Protein AF-A0A8J6DRS6-F1 (afdb_monomer_lite)

Secondary structure (DSSP, 8-state):
--------S---TT---S-------TT-EEEEEEEE--TTS-S-----TT-HHHHHHHHHHHTT-EEEEEE-SSTTEEEEEEEE-SSPP-HHHHS-TTPEEEEEEEGGG---HHHHHHHHHHHHHHHHHHHHTTTPEEETTEEE-PPPTTSPP---

Structure (mmCIF, N/CA/C/O backbone):
data_AF-A0A8J6DRS6-F1
#
_entry.id   AF-A0A8J6DRS6-F1
#
loop_
_atom_site.group_PDB
_atom_site.id
_atom_site.type_symbol
_atom_site.label_atom_id
_atom_site.label_alt_id
_atom_site.label_comp_id
_atom_site.label_asym_id
_atom_site.label_entity_id
_atom_site.label_seq_id
_atom_site.pdbx_PDB_ins_code
_atom_site.Cartn_x
_atom_site.Cartn_y
_atom_site.Cartn_z
_atom_site.occupancy
_atom_site.B_iso_or_equiv
_atom_site.auth_seq_id
_atom_site.auth_comp_id
_atom_site.auth_asym_id
_atom_site.auth_atom_id
_atom_site.pdbx_PDB_model_num
ATOM 1 N N . MET A 1 1 ? 35.753 -49.011 -8.503 1.00 39.22 1 MET A N 1
ATOM 2 C CA . MET A 1 1 ? 35.509 -48.584 -7.110 1.00 39.22 1 MET A CA 1
ATOM 3 C C . MET A 1 1 ? 34.239 -47.754 -7.112 1.00 39.22 1 MET A C 1
ATOM 5 O O . MET A 1 1 ? 34.259 -46.634 -7.595 1.00 39.22 1 MET A O 1
ATOM 9 N N . SER A 1 2 ? 33.120 -48.360 -6.716 1.00 42.66 2 SER A N 1
ATOM 10 C CA . SER A 1 2 ? 31.817 -47.692 -6.632 1.00 42.66 2 SER A CA 1
ATOM 11 C C . SER A 1 2 ? 31.801 -46.838 -5.369 1.00 42.66 2 SER A C 1
ATOM 13 O O . SER A 1 2 ? 31.873 -47.392 -4.274 1.00 42.66 2 SER A O 1
ATOM 15 N N . SER A 1 3 ? 31.752 -45.512 -5.502 1.00 46.81 3 SER A N 1
ATOM 16 C CA . SER A 1 3 ? 31.510 -44.623 -4.366 1.00 46.81 3 SER A CA 1
ATOM 17 C C . SER A 1 3 ? 30.051 -44.769 -3.943 1.00 46.81 3 SER A C 1
ATOM 19 O O . SER A 1 3 ? 29.147 -44.210 -4.565 1.00 46.81 3 SER A O 1
ATOM 21 N N . SER A 1 4 ? 29.817 -45.555 -2.900 1.00 50.44 4 SER A N 1
ATOM 22 C CA . SER A 1 4 ? 28.532 -45.636 -2.222 1.00 50.44 4 SER A CA 1
ATOM 23 C C . SER A 1 4 ? 28.250 -44.283 -1.561 1.00 50.44 4 SER A C 1
ATOM 25 O O . SER A 1 4 ? 28.759 -44.008 -0.476 1.00 50.44 4 SER A O 1
ATOM 27 N N . PHE A 1 5 ? 27.469 -43.418 -2.213 1.00 58.06 5 PHE A N 1
ATOM 28 C CA . PHE A 1 5 ? 26.817 -42.300 -1.532 1.00 58.06 5 PHE A CA 1
ATOM 29 C C . PHE A 1 5 ? 25.775 -42.899 -0.588 1.00 58.06 5 PHE A C 1
ATOM 31 O O . PHE A 1 5 ? 24.634 -43.136 -0.969 1.00 58.06 5 PHE A O 1
ATOM 38 N N . VAL A 1 6 ? 26.196 -43.224 0.633 1.00 62.31 6 VAL A N 1
ATOM 39 C CA . VAL A 1 6 ? 25.274 -43.489 1.734 1.00 62.31 6 VAL A CA 1
ATOM 40 C C . VAL A 1 6 ? 24.734 -42.119 2.143 1.00 62.31 6 VAL A C 1
ATOM 42 O O . VAL A 1 6 ? 25.522 -41.314 2.646 1.00 62.31 6 VAL A O 1
ATOM 45 N N . PRO A 1 7 ? 23.449 -41.794 1.902 1.00 57.03 7 PRO A N 1
ATOM 46 C CA . PRO A 1 7 ? 22.879 -40.577 2.453 1.00 57.03 7 PRO A CA 1
ATOM 47 C C . PRO A 1 7 ? 23.023 -40.678 3.970 1.00 57.03 7 PRO A C 1
ATOM 49 O O . PRO A 1 7 ? 22.550 -41.618 4.602 1.00 57.03 7 PRO A O 1
ATOM 52 N N . ASN A 1 8 ? 23.724 -39.718 4.554 1.00 66.06 8 ASN A N 1
ATOM 53 C CA . ASN A 1 8 ? 24.028 -39.581 5.977 1.00 66.06 8 ASN A CA 1
ATOM 54 C C . ASN A 1 8 ? 22.781 -39.331 6.854 1.00 66.06 8 ASN A C 1
ATOM 56 O O . ASN A 1 8 ? 22.902 -38.787 7.946 1.00 66.06 8 ASN A O 1
ATOM 60 N N . GLY A 1 9 ? 21.581 -39.688 6.380 1.00 60.88 9 GLY A N 1
ATOM 61 C CA . GLY A 1 9 ? 20.309 -39.465 7.069 1.00 60.88 9 GLY A CA 1
ATOM 62 C C . GLY A 1 9 ? 19.985 -37.990 7.329 1.00 60.88 9 GLY A C 1
ATOM 63 O O . GLY A 1 9 ? 19.010 -37.702 8.009 1.00 60.88 9 GLY A O 1
ATOM 64 N N . ALA A 1 10 ? 20.782 -37.059 6.799 1.00 69.06 10 ALA A N 1
ATOM 65 C CA . ALA A 1 10 ? 20.661 -35.621 7.007 1.00 69.06 10 ALA A CA 1
ATOM 66 C C . ALA A 1 10 ? 19.884 -34.948 5.860 1.00 69.06 10 ALA A C 1
ATOM 68 O O . ALA A 1 10 ? 20.269 -33.873 5.401 1.00 69.06 10 ALA A O 1
ATOM 69 N N . SER A 1 11 ? 18.830 -35.600 5.349 1.00 73.88 11 SER A N 1
ATOM 70 C CA . SER A 1 11 ? 17.949 -34.950 4.373 1.00 73.88 11 SER A CA 1
ATOM 71 C C . SER A 1 11 ? 17.192 -33.821 5.068 1.00 73.88 11 SER A C 1
ATOM 73 O O . SER A 1 11 ? 16.585 -34.018 6.120 1.00 73.88 11 SER A O 1
ATOM 75 N N . LEU A 1 12 ? 17.250 -32.625 4.485 1.00 76.56 12 LEU A N 1
ATOM 76 C CA . LEU A 1 12 ? 16.510 -31.453 4.954 1.00 76.56 12 LEU A CA 1
ATOM 77 C C . LEU A 1 12 ? 15.111 -31.364 4.325 1.00 76.56 12 LEU A C 1
ATOM 79 O O . LEU A 1 12 ? 14.382 -30.418 4.605 1.00 76.56 12 LEU A O 1
ATOM 83 N N . GLU A 1 13 ? 14.739 -32.328 3.481 1.00 80.06 13 GLU A N 1
ATOM 84 C CA . GLU A 1 13 ? 13.475 -32.332 2.732 1.00 80.06 13 GLU A CA 1
ATOM 85 C C . GLU A 1 13 ? 12.251 -32.414 3.658 1.00 80.06 13 GLU A C 1
ATOM 87 O O . GLU A 1 13 ? 11.234 -31.785 3.377 1.00 80.06 13 GLU A O 1
ATOM 92 N N . ASP A 1 14 ? 12.389 -33.082 4.808 1.00 79.25 14 ASP A N 1
ATOM 93 C CA . ASP A 1 14 ? 11.344 -33.197 5.837 1.00 79.25 14 ASP A CA 1
ATOM 94 C C . ASP A 1 14 ? 11.534 -32.209 7.007 1.00 79.25 14 ASP A C 1
ATOM 96 O O . ASP A 1 14 ? 10.866 -32.294 8.041 1.00 79.25 14 ASP A O 1
ATOM 100 N N . CYS A 1 15 ? 12.462 -31.254 6.885 1.00 84.44 15 CYS A N 1
ATOM 101 C CA . CYS A 1 15 ? 12.664 -30.242 7.916 1.00 84.44 15 CYS A CA 1
ATOM 102 C C . CYS A 1 15 ? 11.602 -29.143 7.807 1.00 84.44 15 CYS A C 1
ATOM 104 O O . CYS A 1 15 ? 11.611 -28.317 6.893 1.00 84.44 15 CYS A O 1
ATOM 106 N N . HIS A 1 16 ? 10.708 -29.081 8.791 1.00 84.56 16 HIS A N 1
ATOM 107 C CA . HIS A 1 16 ? 9.738 -27.997 8.886 1.00 84.56 16 HIS A CA 1
ATOM 108 C C . HIS A 1 16 ? 10.397 -26.694 9.356 1.00 84.56 16 HIS A C 1
ATOM 110 O O . HIS A 1 16 ? 11.136 -26.666 10.340 1.00 84.56 16 HIS A O 1
ATOM 116 N N . CYS A 1 17 ? 10.066 -25.591 8.686 1.00 86.94 17 CYS A N 1
ATOM 117 C CA . CYS A 1 17 ? 10.405 -24.241 9.122 1.00 86.94 17 CYS A CA 1
ATOM 118 C C . CYS A 1 17 ? 9.136 -23.407 9.330 1.00 86.94 17 CYS A C 1
ATOM 120 O O . CYS A 1 17 ? 8.045 -23.767 8.891 1.00 86.94 17 CYS A O 1
ATOM 122 N N . ASN A 1 18 ? 9.281 -22.270 10.004 1.00 90.75 18 ASN A N 1
ATOM 123 C CA . ASN A 1 18 ? 8.213 -21.291 10.206 1.00 90.75 18 ASN A CA 1
ATOM 124 C C . ASN A 1 18 ? 8.123 -20.256 9.066 1.00 90.75 18 ASN A C 1
ATOM 126 O O . ASN A 1 18 ? 7.538 -19.188 9.257 1.00 90.75 18 ASN A O 1
ATOM 130 N N . LEU A 1 19 ? 8.723 -20.545 7.906 1.00 90.06 19 LEU A N 1
ATOM 131 C CA . LEU A 1 19 ? 8.644 -19.712 6.713 1.00 90.06 19 LEU A CA 1
ATOM 132 C C . LEU A 1 19 ? 7.536 -20.242 5.801 1.00 90.06 19 LEU A C 1
ATOM 134 O O . LEU A 1 19 ? 7.595 -21.370 5.321 1.00 90.06 19 LEU A O 1
ATOM 138 N N . PHE A 1 20 ? 6.540 -19.402 5.543 1.00 88.69 20 PHE A N 1
ATOM 139 C CA . PHE A 1 20 ? 5.417 -19.730 4.672 1.00 88.69 20 PHE A CA 1
ATOM 140 C C . PHE A 1 20 ? 5.539 -18.939 3.371 1.00 88.69 20 PHE A C 1
ATOM 142 O O . PHE A 1 20 ? 5.642 -17.712 3.399 1.00 88.69 20 PHE A O 1
ATOM 149 N N . CYS A 1 21 ? 5.524 -19.632 2.231 1.00 88.69 21 CYS A N 1
ATOM 150 C CA . CYS A 1 21 ? 5.472 -18.984 0.924 1.00 88.69 21 CYS A CA 1
ATOM 151 C C . CYS A 1 21 ? 4.039 -18.504 0.664 1.00 88.69 21 CYS A C 1
ATOM 153 O O . CYS A 1 21 ? 3.122 -19.319 0.590 1.00 88.69 21 CYS A O 1
ATOM 155 N N . LEU A 1 22 ? 3.845 -17.186 0.584 1.00 86.06 22 LEU A N 1
ATOM 156 C CA . LEU A 1 22 ? 2.521 -16.585 0.395 1.00 86.06 22 LEU A CA 1
ATOM 157 C C . LEU A 1 22 ? 2.236 -16.243 -1.067 1.00 86.06 22 LEU A C 1
ATOM 159 O O . LEU A 1 22 ? 1.120 -16.449 -1.533 1.00 86.06 22 LEU A O 1
ATOM 163 N N . ALA A 1 23 ? 3.224 -15.689 -1.769 1.00 85.75 23 ALA A N 1
ATOM 164 C CA . ALA A 1 23 ? 3.093 -15.242 -3.147 1.00 85.75 23 ALA A CA 1
ATOM 165 C C . ALA A 1 23 ? 4.472 -15.080 -3.791 1.00 85.75 23 ALA A C 1
ATOM 167 O O . ALA A 1 23 ? 5.454 -14.802 -3.097 1.00 85.75 23 ALA A O 1
ATOM 168 N N . ASP A 1 24 ? 4.512 -15.200 -5.116 1.00 87.12 24 ASP A N 1
ATOM 169 C CA . ASP A 1 24 ? 5.627 -14.703 -5.912 1.00 87.12 24 ASP A CA 1
ATOM 170 C C . ASP A 1 24 ? 5.462 -13.189 -6.136 1.00 87.12 24 ASP A C 1
ATOM 172 O O . ASP A 1 24 ? 4.353 -12.698 -6.353 1.00 87.12 24 ASP A O 1
ATOM 176 N N . LEU A 1 25 ? 6.563 -12.447 -6.028 1.00 84.56 25 LEU A N 1
ATOM 177 C CA . LEU A 1 25 ? 6.615 -10.990 -6.177 1.00 84.56 25 LEU A CA 1
ATOM 178 C C . LEU A 1 25 ? 7.149 -10.566 -7.556 1.00 84.56 25 LEU A C 1
ATOM 180 O O . LEU A 1 25 ? 7.297 -9.368 -7.814 1.00 84.56 25 LEU A O 1
ATOM 184 N N . THR A 1 26 ? 7.448 -11.526 -8.436 1.00 88.94 26 THR A N 1
ATOM 185 C CA . THR A 1 26 ? 7.851 -11.250 -9.819 1.00 88.94 26 THR A CA 1
ATOM 186 C C . THR A 1 26 ? 6.795 -10.417 -10.549 1.00 88.94 26 THR A C 1
ATOM 188 O O . THR A 1 26 ? 5.587 -10.612 -10.400 1.00 88.94 26 THR A O 1
ATOM 191 N N . GLY A 1 27 ? 7.246 -9.427 -11.322 1.00 90.81 27 GLY A N 1
ATOM 192 C CA . GLY A 1 27 ? 6.354 -8.535 -12.069 1.00 90.81 27 GLY A CA 1
ATOM 193 C C . GLY A 1 27 ? 5.603 -7.485 -11.239 1.00 90.81 27 GLY A C 1
ATOM 194 O O . GLY A 1 27 ? 4.739 -6.804 -11.792 1.00 90.81 27 GLY A O 1
ATOM 195 N N . ILE A 1 28 ? 5.911 -7.308 -9.945 1.00 94.38 28 ILE A N 1
ATOM 196 C CA . ILE A 1 28 ? 5.372 -6.174 -9.178 1.00 94.38 28 ILE A CA 1
ATOM 197 C C . ILE A 1 28 ? 5.848 -4.853 -9.785 1.00 94.38 28 ILE A C 1
ATOM 199 O O . ILE A 1 28 ? 7.028 -4.665 -10.083 1.00 94.38 28 ILE A O 1
ATOM 203 N N . LYS A 1 29 ? 4.916 -3.916 -9.908 1.00 96.25 29 LYS A N 1
ATOM 204 C CA . LYS A 1 29 ? 5.134 -2.536 -10.332 1.00 96.25 29 LYS A CA 1
ATOM 205 C C . LYS A 1 29 ? 4.819 -1.599 -9.178 1.00 96.25 29 LYS A C 1
ATOM 207 O O . LYS A 1 29 ? 4.028 -1.939 -8.293 1.00 96.25 29 LYS A O 1
ATOM 212 N N . TRP A 1 30 ? 5.456 -0.437 -9.162 1.00 96.88 30 TRP A N 1
ATOM 213 C CA . TRP A 1 30 ? 5.253 0.545 -8.111 1.00 96.88 30 TRP A CA 1
ATOM 214 C C . TRP A 1 30 ? 5.377 1.975 -8.620 1.00 96.88 30 TRP A C 1
ATOM 216 O O . TRP A 1 30 ? 6.053 2.245 -9.610 1.00 96.88 30 TRP A O 1
ATOM 226 N N . LYS A 1 31 ? 4.716 2.887 -7.907 1.00 97.06 31 LYS A N 1
ATOM 227 C CA . LYS A 1 31 ? 4.763 4.333 -8.137 1.00 97.06 31 LYS A CA 1
ATOM 228 C C . LYS A 1 31 ? 4.782 5.079 -6.816 1.00 97.06 31 LYS A C 1
ATOM 230 O O . LYS A 1 31 ? 4.103 4.685 -5.863 1.00 97.06 31 LYS A O 1
ATOM 235 N N . ARG A 1 32 ? 5.541 6.171 -6.783 1.00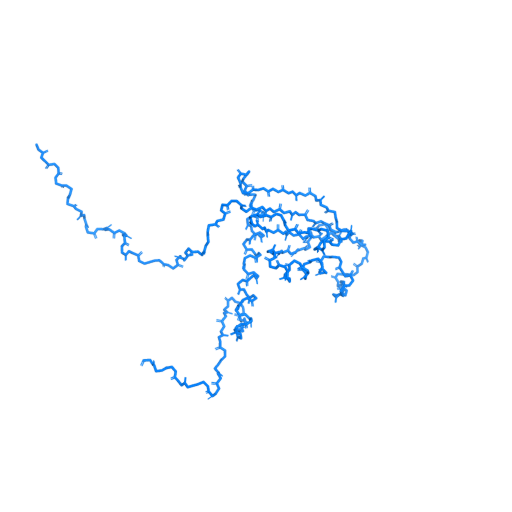 96.56 32 ARG A N 1
ATOM 236 C CA . ARG A 1 32 ? 5.610 7.134 -5.690 1.00 96.56 32 ARG A CA 1
ATOM 237 C C . ARG A 1 32 ? 4.966 8.442 -6.118 1.00 96.56 32 ARG A C 1
ATOM 239 O O . ARG A 1 32 ? 5.430 9.129 -7.028 1.00 96.56 32 ARG A O 1
ATOM 246 N N . TYR A 1 33 ? 3.959 8.817 -5.351 1.00 96.75 33 TYR A N 1
ATOM 247 C CA . TYR A 1 33 ? 3.304 10.106 -5.408 1.00 96.75 33 TYR A CA 1
ATOM 248 C C . TYR A 1 33 ? 3.677 10.940 -4.195 1.00 96.75 33 TYR A C 1
ATOM 250 O O . TYR A 1 33 ? 3.776 10.428 -3.079 1.00 96.75 33 TYR A O 1
ATOM 258 N N . VAL A 1 34 ? 3.854 12.236 -4.399 1.00 95.44 34 VAL A N 1
ATOM 259 C CA . VAL A 1 34 ? 4.252 13.175 -3.358 1.00 95.44 34 VAL A CA 1
ATOM 260 C C . VAL A 1 34 ? 3.261 14.321 -3.299 1.00 95.44 34 VAL A C 1
ATOM 262 O O . VAL A 1 34 ? 2.791 14.826 -4.313 1.00 95.44 34 VAL A O 1
ATOM 265 N N . TRP A 1 35 ? 2.966 14.744 -2.078 1.00 93.19 35 TRP A N 1
ATOM 266 C CA . TRP A 1 35 ? 2.197 15.938 -1.796 1.00 93.19 35 TRP A CA 1
ATOM 267 C C . TRP A 1 35 ? 3.022 16.881 -0.92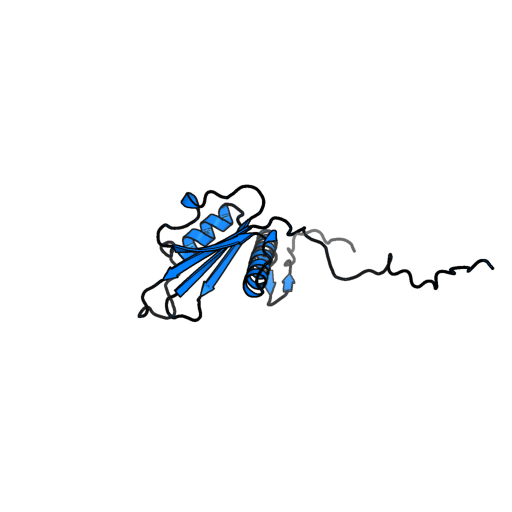5 1.00 93.19 35 TRP A C 1
ATOM 269 O O . TRP A 1 35 ? 3.571 16.479 0.110 1.00 93.19 35 TRP A O 1
ATOM 279 N N . GLN A 1 36 ? 3.091 18.144 -1.340 1.00 89.25 36 GLN A N 1
ATOM 280 C CA . GLN A 1 36 ? 3.761 19.201 -0.597 1.00 89.25 36 GLN A CA 1
ATOM 281 C C . GLN A 1 36 ? 2.719 20.088 0.081 1.00 89.25 36 GLN A C 1
ATOM 283 O O . GLN A 1 36 ? 2.044 20.890 -0.558 1.00 89.25 36 GLN A O 1
ATOM 288 N N . GLY A 1 37 ? 2.614 19.951 1.398 1.00 79.75 37 GLY A N 1
ATOM 289 C CA . GLY A 1 37 ? 1.749 20.783 2.217 1.00 79.75 37 GLY A CA 1
ATOM 290 C C . GLY A 1 37 ? 2.384 22.105 2.636 1.00 79.75 37 GLY A C 1
ATOM 291 O O . GLY A 1 37 ? 3.596 22.299 2.480 1.00 79.75 37 GLY A O 1
ATOM 292 N N . PRO A 1 38 ? 1.584 22.992 3.254 1.00 77.44 38 PRO A N 1
ATOM 293 C CA . PRO A 1 38 ? 2.088 24.204 3.884 1.00 77.44 38 PRO A CA 1
ATOM 294 C C . PRO A 1 38 ? 3.131 23.874 4.960 1.00 77.44 38 PRO A C 1
ATOM 296 O O . PRO A 1 38 ? 2.854 23.134 5.904 1.00 77.44 38 PRO A O 1
ATOM 299 N N . THR A 1 39 ? 4.323 24.463 4.855 1.00 67.69 39 THR A N 1
ATOM 300 C CA . THR A 1 39 ? 5.438 24.264 5.803 1.00 67.69 39 THR A CA 1
ATOM 301 C C . THR A 1 39 ? 5.123 24.780 7.215 1.00 67.69 39 THR A C 1
ATOM 303 O O . THR A 1 39 ? 5.743 24.356 8.185 1.00 67.69 39 THR A O 1
ATOM 306 N N . SER A 1 40 ? 4.155 25.693 7.333 1.00 59.75 40 SER A N 1
ATOM 307 C CA . SER A 1 40 ? 3.706 26.336 8.575 1.00 59.75 40 SER A CA 1
ATOM 308 C C . SER A 1 40 ? 2.520 25.641 9.252 1.00 59.75 40 SER A C 1
ATOM 310 O O . SER A 1 40 ? 2.062 26.097 10.300 1.00 59.75 40 SER A O 1
ATOM 312 N N . ALA A 1 41 ? 1.993 24.565 8.664 1.00 54.56 41 ALA A N 1
ATOM 313 C CA . ALA A 1 41 ? 0.840 23.875 9.219 1.00 54.56 41 ALA A CA 1
ATOM 314 C C . ALA A 1 41 ? 1.211 23.079 10.486 1.00 54.56 41 ALA A C 1
ATOM 316 O O . ALA A 1 41 ? 2.310 22.521 10.573 1.00 54.56 41 ALA A O 1
ATOM 317 N N . PRO A 1 42 ? 0.309 23.003 11.481 1.00 55.78 42 PRO A N 1
ATOM 318 C CA . PRO A 1 42 ? 0.555 22.257 12.708 1.00 55.78 42 PRO A CA 1
ATOM 319 C C . PRO A 1 42 ? 0.870 20.779 12.423 1.00 55.78 42 PRO A C 1
ATOM 321 O O . PRO A 1 42 ? 0.376 20.179 11.472 1.00 55.78 42 PRO A O 1
ATOM 324 N N . ILE A 1 43 ? 1.671 20.161 13.301 1.00 55.56 43 ILE A N 1
ATOM 325 C CA . ILE A 1 43 ? 2.099 18.746 13.217 1.00 55.56 43 ILE A CA 1
ATOM 326 C C . ILE A 1 43 ? 0.894 17.778 13.117 1.00 55.56 43 ILE A C 1
ATOM 328 O O . ILE A 1 43 ? 1.016 16.670 12.572 1.00 55.56 43 ILE A O 1
ATOM 332 N N . LEU A 1 44 ? -0.278 18.199 13.608 1.00 53.69 44 LEU A N 1
ATOM 333 C CA . LEU A 1 44 ? -1.573 17.567 13.372 1.00 53.69 44 LEU A CA 1
ATOM 334 C C . LEU A 1 44 ? -2.323 18.302 12.252 1.00 53.69 44 LEU A C 1
ATOM 336 O O . LEU A 1 44 ? -2.979 19.312 12.496 1.00 53.69 44 LEU A O 1
ATOM 340 N N . PHE A 1 45 ? -2.286 17.753 11.040 1.00 55.12 45 PHE A N 1
ATOM 341 C CA . PHE A 1 45 ? -3.339 18.031 10.067 1.00 55.12 45 PHE A CA 1
ATOM 342 C C . PHE A 1 45 ? -4.614 17.304 10.508 1.00 55.12 45 PHE A C 1
ATOM 344 O O . PHE A 1 45 ? -4.523 16.133 10.900 1.00 55.12 45 PHE A O 1
ATOM 351 N N . PRO A 1 46 ? -5.790 17.950 10.455 1.00 53.78 46 PRO A N 1
ATOM 352 C CA . PRO A 1 46 ? -7.042 17.243 10.645 1.00 53.78 46 PRO A CA 1
ATOM 353 C C . PRO A 1 46 ? -7.176 16.194 9.534 1.00 53.78 46 PRO A C 1
ATOM 355 O O . PRO A 1 46 ? -7.143 16.514 8.347 1.00 53.78 46 PRO A O 1
ATOM 358 N N . VAL A 1 47 ? -7.271 14.927 9.948 1.00 54.66 47 VAL A N 1
ATOM 359 C CA . VAL A 1 47 ? -7.547 13.757 9.102 1.00 54.66 47 VAL A CA 1
ATOM 360 C C . VAL A 1 47 ? -8.955 13.944 8.541 1.00 54.66 47 VAL A C 1
ATOM 362 O O . VAL A 1 47 ? -9.937 13.538 9.153 1.00 54.66 47 VAL A O 1
ATOM 365 N N . THR A 1 48 ? -9.058 14.654 7.427 1.00 60.91 48 THR A N 1
ATOM 366 C CA . THR A 1 48 ? -10.316 14.928 6.728 1.00 60.91 48 THR A CA 1
ATOM 367 C C . THR A 1 48 ? -10.264 14.253 5.365 1.00 60.91 48 THR A C 1
ATOM 369 O O . THR A 1 48 ? -9.181 14.001 4.837 1.00 60.91 48 THR A O 1
ATOM 372 N N . GLU A 1 49 ? -11.425 13.928 4.796 1.00 58.69 49 GLU A N 1
ATOM 373 C CA . GLU A 1 49 ? -11.517 13.366 3.438 1.00 58.69 49 GLU A CA 1
ATOM 374 C C . GLU A 1 49 ? -10.980 14.324 2.358 1.00 58.69 49 GLU A C 1
ATOM 376 O O . GLU A 1 49 ? -10.670 13.882 1.257 1.00 58.69 49 GLU A O 1
ATOM 381 N N . GLU A 1 50 ? -10.785 15.597 2.708 1.00 71.81 50 GLU A N 1
ATOM 382 C CA . GLU A 1 50 ? -10.131 16.627 1.892 1.00 71.81 50 GLU A CA 1
ATOM 383 C C . GLU A 1 50 ? -8.611 16.435 1.768 1.00 71.81 50 GLU A C 1
ATOM 385 O O . GLU A 1 50 ? -7.949 17.137 1.010 1.00 71.81 50 GLU A O 1
ATOM 390 N N . ASP A 1 51 ? -8.014 15.512 2.526 1.00 86.12 51 ASP A N 1
ATOM 391 C CA . ASP A 1 51 ? -6.584 15.249 2.444 1.00 86.12 51 ASP A CA 1
ATOM 392 C C . ASP A 1 51 ? -6.240 14.464 1.162 1.00 86.12 51 ASP A C 1
ATOM 394 O O . ASP A 1 51 ? -6.689 13.319 1.009 1.00 86.12 51 ASP A O 1
ATOM 398 N N . PRO A 1 52 ? -5.403 15.002 0.253 1.00 91.81 52 PRO A N 1
ATOM 399 C CA . PRO A 1 52 ? -5.112 14.335 -1.015 1.00 91.81 52 PRO A CA 1
ATOM 400 C C . PRO A 1 52 ? -4.464 12.955 -0.842 1.00 91.81 52 PRO A C 1
ATOM 402 O O . PRO A 1 52 ? -4.779 12.023 -1.582 1.00 91.81 52 PRO A O 1
ATOM 405 N N . ILE A 1 53 ? -3.588 12.785 0.156 1.00 93.44 53 ILE A N 1
ATOM 406 C CA . ILE A 1 53 ? -2.897 11.513 0.412 1.00 93.44 53 ILE A CA 1
ATOM 407 C C . ILE A 1 53 ? -3.887 10.484 0.955 1.00 93.44 53 ILE A C 1
ATOM 409 O O . ILE A 1 53 ? -3.915 9.350 0.477 1.00 93.44 53 ILE A O 1
ATOM 413 N N . LEU A 1 54 ? -4.697 10.859 1.950 1.00 92.31 54 LEU A N 1
ATOM 414 C CA . LEU A 1 54 ? -5.627 9.925 2.589 1.00 92.31 54 LEU A CA 1
ATOM 415 C C . LEU A 1 54 ? -6.799 9.557 1.682 1.00 92.31 54 LEU A C 1
ATOM 417 O O . LEU A 1 54 ? -7.192 8.390 1.656 1.00 92.31 54 LEU A O 1
ATOM 421 N N . SER A 1 55 ? -7.333 10.518 0.927 1.00 93.19 55 SER A N 1
ATOM 422 C CA . SER A 1 55 ? -8.382 10.257 -0.061 1.00 93.19 55 SER A CA 1
ATOM 423 C C . SER A 1 55 ? -7.883 9.296 -1.140 1.00 93.19 55 SER A C 1
ATOM 425 O O . SER A 1 55 ? -8.535 8.281 -1.385 1.00 93.19 55 SER A O 1
ATOM 427 N N . SER A 1 56 ? -6.690 9.534 -1.698 1.00 95.81 56 SER A N 1
ATOM 428 C CA . SER A 1 56 ? -6.075 8.638 -2.688 1.00 95.81 56 SER A CA 1
ATOM 429 C C . SER A 1 56 ? -5.810 7.250 -2.111 1.00 95.81 56 SER A C 1
ATOM 431 O O . SER A 1 56 ? -6.190 6.239 -2.694 1.00 95.81 56 SER A O 1
ATOM 433 N N . PHE A 1 57 ? -5.230 7.181 -0.908 1.00 95.12 57 PHE A N 1
ATOM 434 C CA . PHE A 1 57 ? -4.979 5.916 -0.222 1.00 95.12 57 PHE A CA 1
ATOM 435 C C . PHE A 1 57 ? -6.275 5.125 0.020 1.00 95.12 57 PHE A C 1
ATOM 437 O O . PHE A 1 57 ? -6.319 3.924 -0.237 1.00 95.12 57 PHE A O 1
ATOM 444 N N . SER A 1 58 ? -7.349 5.792 0.452 1.00 93.62 58 SER A N 1
ATOM 445 C CA . SER A 1 58 ? -8.670 5.181 0.642 1.00 93.62 58 SER A CA 1
ATOM 446 C C . SER A 1 58 ? -9.248 4.633 -0.667 1.00 93.62 58 SER A C 1
ATOM 448 O O . SER A 1 58 ? -9.767 3.515 -0.688 1.00 93.62 58 SER A O 1
ATOM 450 N N . ARG A 1 59 ? -9.119 5.371 -1.780 1.00 95.19 59 ARG A N 1
ATOM 451 C CA . ARG A 1 59 ? -9.541 4.900 -3.111 1.00 95.19 59 ARG A CA 1
ATOM 452 C C . ARG A 1 59 ? -8.733 3.683 -3.560 1.00 95.19 59 ARG A C 1
ATOM 454 O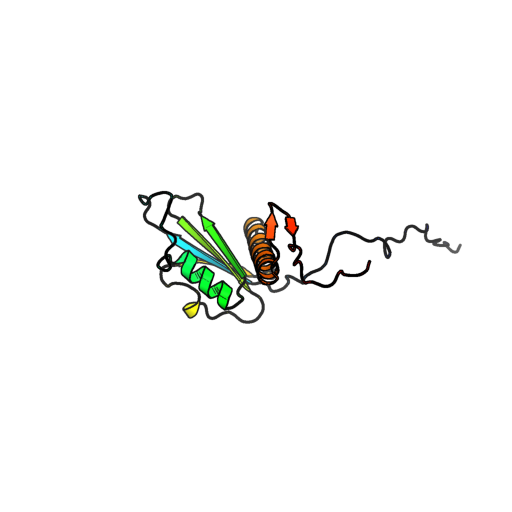 O . ARG A 1 59 ? -9.338 2.697 -3.970 1.00 95.19 59 ARG A O 1
ATOM 461 N N . CYS A 1 60 ? -7.408 3.698 -3.392 1.00 95.31 60 CYS A N 1
ATOM 462 C CA . CYS A 1 60 ? -6.549 2.542 -3.677 1.00 95.31 60 CYS A CA 1
ATOM 463 C C . CYS A 1 60 ? -6.984 1.302 -2.888 1.00 95.31 60 CYS A C 1
ATOM 465 O O . CYS A 1 60 ? -7.133 0.229 -3.464 1.00 95.31 60 CYS A O 1
ATOM 467 N N . LEU A 1 61 ? -7.269 1.456 -1.589 1.00 92.00 61 LEU A N 1
ATOM 468 C CA . LEU A 1 61 ? -7.743 0.353 -0.752 1.00 92.00 61 LEU A CA 1
ATOM 469 C C . LEU A 1 61 ? -9.078 -0.230 -1.233 1.00 92.00 61 LEU A C 1
ATOM 471 O O . LEU A 1 61 ? -9.266 -1.441 -1.138 1.00 92.00 61 LEU A O 1
ATOM 475 N N . LYS A 1 62 ? -10.006 0.606 -1.715 1.00 92.12 62 LYS A N 1
ATOM 476 C CA . LYS A 1 62 ? -11.300 0.158 -2.261 1.00 92.12 62 LYS A CA 1
ATOM 477 C C . LYS A 1 62 ? -11.159 -0.562 -3.604 1.00 92.12 62 LYS A C 1
ATOM 479 O O . LYS A 1 62 ? -12.000 -1.393 -3.918 1.00 92.12 62 LYS A O 1
ATOM 484 N N . ALA A 1 63 ? -10.117 -0.245 -4.367 1.00 93.62 63 ALA A N 1
ATOM 485 C CA . ALA A 1 63 ? -9.791 -0.879 -5.643 1.00 93.62 63 ALA A CA 1
ATOM 486 C C . ALA A 1 63 ? -8.807 -2.059 -5.505 1.00 93.62 63 ALA A C 1
ATOM 488 O O . ALA A 1 63 ? -8.256 -2.508 -6.504 1.00 93.62 63 ALA A O 1
ATOM 489 N N . ASP A 1 64 ? -8.548 -2.522 -4.276 1.00 90.94 64 ASP A N 1
ATOM 490 C CA . ASP A 1 64 ? -7.582 -3.583 -3.956 1.00 90.94 64 ASP A CA 1
ATOM 491 C C . ASP A 1 64 ? -6.162 -3.355 -4.505 1.00 90.94 64 ASP A C 1
ATOM 493 O O . ASP A 1 64 ?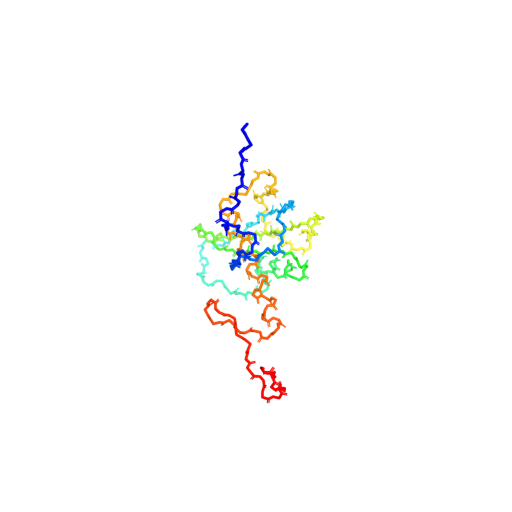 -5.390 -4.288 -4.725 1.00 90.94 64 ASP A O 1
ATOM 497 N N . VAL A 1 65 ? -5.772 -2.086 -4.633 1.00 94.75 65 VAL A N 1
ATOM 498 C CA . VAL A 1 65 ? -4.395 -1.685 -4.921 1.00 94.75 65 VAL A CA 1
ATOM 499 C C . VAL A 1 65 ? -3.6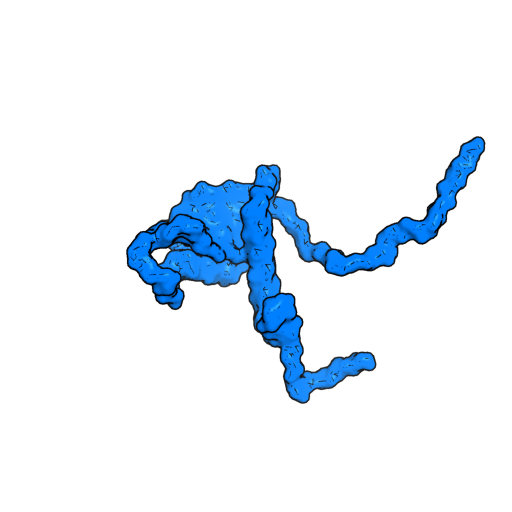25 -1.584 -3.607 1.00 94.75 65 VAL A C 1
ATOM 501 O O . VAL A 1 65 ? -4.042 -0.897 -2.667 1.00 94.75 65 VAL A O 1
ATOM 504 N N . LEU A 1 66 ? -2.473 -2.257 -3.531 1.00 95.19 66 LEU A N 1
ATOM 505 C CA . LEU A 1 66 ? -1.606 -2.184 -2.360 1.00 95.19 66 LEU A CA 1
ATOM 506 C C . LEU A 1 66 ? -1.052 -0.768 -2.225 1.00 95.19 66 LEU A C 1
ATOM 508 O O . LEU A 1 66 ? -0.503 -0.205 -3.167 1.00 95.19 66 LEU A O 1
ATOM 512 N N . GLY A 1 67 ? -1.164 -0.204 -1.026 1.00 95.69 67 GLY A N 1
ATOM 513 C CA . GLY A 1 67 ? -0.724 1.155 -0.764 1.00 95.69 67 GLY A CA 1
ATOM 514 C C . GLY A 1 67 ? -0.072 1.312 0.598 1.00 95.69 67 GLY A C 1
ATOM 515 O O . GLY A 1 67 ? -0.374 0.600 1.564 1.00 95.69 67 GLY A O 1
ATOM 516 N N . VAL A 1 68 ? 0.796 2.306 0.698 1.00 97.00 68 VAL A N 1
ATOM 517 C CA . VAL A 1 68 ? 1.317 2.799 1.966 1.00 97.00 68 VAL A CA 1
ATOM 518 C C . VAL A 1 68 ? 1.667 4.267 1.827 1.00 97.00 68 VAL A C 1
ATOM 520 O O . VAL A 1 68 ? 2.238 4.686 0.829 1.00 97.00 68 VAL A O 1
ATOM 523 N N . TRP A 1 69 ? 1.371 5.055 2.850 1.00 95.12 69 TRP A N 1
ATOM 524 C CA . TRP A 1 69 ? 1.818 6.437 2.909 1.00 95.12 69 TRP A CA 1
ATOM 525 C C . TRP A 1 69 ? 2.688 6.674 4.143 1.00 95.12 69 TRP A C 1
ATOM 527 O O . TRP A 1 69 ? 2.630 5.934 5.139 1.00 95.12 69 TRP A O 1
ATOM 537 N N . ARG A 1 70 ? 3.533 7.700 4.072 1.00 93.00 70 ARG A N 1
ATOM 538 C CA . ARG A 1 70 ? 4.304 8.203 5.213 1.00 93.00 70 ARG A CA 1
ATOM 539 C C . ARG A 1 70 ? 4.581 9.696 5.068 1.00 93.00 70 ARG A C 1
ATOM 541 O O . ARG A 1 70 ? 4.352 10.302 4.024 1.00 93.00 70 ARG A O 1
ATOM 548 N N . ARG A 1 71 ? 5.051 10.293 6.160 1.00 89.88 71 ARG A N 1
ATOM 549 C CA . ARG A 1 71 ? 5.615 11.644 6.163 1.00 89.88 71 ARG A CA 1
ATOM 550 C C . ARG A 1 71 ? 7.092 11.535 5.783 1.00 89.88 71 ARG A C 1
ATOM 552 O O . ARG A 1 71 ? 7.772 10.645 6.294 1.00 89.88 71 ARG A O 1
ATOM 559 N N . ASP A 1 72 ? 7.547 12.396 4.883 1.00 86.00 72 ASP A N 1
ATOM 560 C CA . ASP A 1 72 ? 8.966 12.532 4.550 1.00 86.00 72 ASP A CA 1
ATOM 561 C C . ASP A 1 72 ? 9.690 13.209 5.737 1.00 86.00 72 ASP A C 1
ATOM 563 O O . ASP A 1 72 ? 9.067 13.826 6.605 1.00 86.00 72 ASP A O 1
ATOM 567 N N . GLN A 1 73 ? 11.014 13.091 5.791 1.00 83.44 73 GLN A N 1
ATOM 568 C CA . GLN A 1 73 ? 11.865 13.857 6.701 1.00 83.44 73 GLN A CA 1
ATOM 569 C C . GLN A 1 73 ? 11.735 15.368 6.457 1.00 83.44 73 GLN A C 1
ATOM 571 O O . GLN A 1 73 ? 11.907 16.165 7.381 1.00 83.44 73 GLN A O 1
ATOM 576 N N . ARG A 1 74 ? 11.429 15.776 5.217 1.00 83.88 74 ARG A N 1
ATOM 577 C CA . ARG A 1 74 ? 11.204 17.182 4.860 1.00 83.88 74 ARG A CA 1
ATOM 578 C C . ARG A 1 74 ? 9.864 17.687 5.426 1.00 83.88 74 ARG A C 1
ATOM 580 O O . ARG A 1 74 ? 8.826 17.085 5.145 1.00 83.88 74 ARG A O 1
ATOM 587 N N . PRO A 1 75 ? 9.840 18.813 6.166 1.00 81.38 75 PRO A N 1
ATOM 588 C CA . PRO A 1 75 ? 8.606 19.358 6.728 1.00 81.38 75 PRO A CA 1
ATOM 589 C C . PRO A 1 75 ? 7.526 19.616 5.671 1.00 81.38 75 PRO A C 1
ATOM 591 O O . PRO A 1 75 ? 7.798 20.150 4.596 1.00 81.38 75 PRO A O 1
ATOM 594 N N . GLY A 1 76 ? 6.287 19.232 5.986 1.00 80.88 76 GLY A N 1
ATOM 595 C CA . GLY A 1 76 ? 5.128 19.410 5.104 1.00 80.88 76 GLY A CA 1
ATOM 596 C C . GLY A 1 76 ? 5.057 18.431 3.928 1.00 80.88 76 GLY A C 1
ATOM 597 O O . GLY A 1 76 ? 4.020 18.365 3.272 1.00 80.88 76 GLY A O 1
ATOM 598 N N . ARG A 1 77 ? 6.101 17.633 3.679 1.00 89.31 77 ARG A N 1
ATOM 599 C CA . ARG A 1 77 ? 6.141 16.687 2.564 1.00 89.31 77 ARG A CA 1
ATOM 600 C C . ARG A 1 77 ? 5.641 15.314 2.994 1.00 89.31 77 ARG A C 1
ATOM 602 O O . ARG A 1 77 ? 6.030 14.765 4.029 1.00 89.31 77 ARG A O 1
ATOM 609 N N . ARG A 1 78 ? 4.730 14.761 2.203 1.00 92.31 78 ARG A N 1
ATOM 610 C CA . ARG A 1 78 ? 4.142 13.438 2.414 1.00 92.31 78 ARG A CA 1
ATOM 611 C C . ARG A 1 78 ? 4.164 12.674 1.117 1.00 92.31 78 ARG A C 1
ATOM 613 O O . ARG A 1 78 ? 4.107 13.263 0.046 1.00 92.31 78 ARG A O 1
ATOM 620 N N . GLU A 1 79 ? 4.216 11.365 1.235 1.00 95.19 79 GLU A N 1
ATOM 621 C CA . GLU A 1 79 ? 4.328 10.493 0.082 1.00 95.19 79 GLU A CA 1
ATOM 622 C C . GLU A 1 79 ? 3.416 9.285 0.220 1.00 95.19 79 GLU A C 1
ATOM 624 O O . GLU A 1 79 ? 3.215 8.748 1.314 1.00 95.19 79 GLU A O 1
ATOM 629 N N . LEU A 1 80 ? 2.868 8.888 -0.920 1.00 96.69 80 LEU A N 1
ATOM 630 C CA . LEU A 1 80 ? 2.024 7.733 -1.129 1.00 96.69 80 LEU A CA 1
ATOM 631 C C . LEU A 1 80 ? 2.727 6.817 -2.125 1.00 96.69 80 LEU A C 1
ATOM 633 O O . LEU A 1 80 ? 3.040 7.211 -3.243 1.00 96.69 80 LEU A O 1
ATOM 637 N N . TRP A 1 81 ? 2.949 5.585 -1.705 1.00 97.44 81 TRP A N 1
ATOM 638 C CA . TRP A 1 81 ? 3.489 4.522 -2.529 1.00 97.44 81 TRP A CA 1
ATOM 639 C C . TRP A 1 81 ? 2.381 3.541 -2.836 1.00 97.44 81 TRP A C 1
ATOM 641 O O . TRP A 1 81 ? 1.652 3.120 -1.932 1.00 97.44 81 TRP A O 1
ATOM 651 N N . ILE A 1 82 ? 2.281 3.173 -4.102 1.00 97.19 82 ILE A N 1
ATOM 652 C CA . ILE A 1 82 ? 1.340 2.171 -4.576 1.00 97.19 82 ILE A CA 1
ATOM 653 C C . ILE A 1 82 ? 2.095 1.033 -5.245 1.00 97.19 82 ILE A C 1
ATOM 655 O O . ILE A 1 82 ? 3.127 1.252 -5.879 1.00 97.19 82 ILE A O 1
ATOM 659 N N . PHE A 1 83 ? 1.571 -0.175 -5.084 1.00 96.56 83 PHE A N 1
ATOM 660 C CA . PHE A 1 83 ? 2.129 -1.409 -5.613 1.00 96.56 83 PHE A CA 1
ATOM 661 C C . PHE A 1 83 ? 1.014 -2.203 -6.285 1.00 96.56 83 PHE A C 1
ATOM 663 O O . PHE A 1 83 ? -0.087 -2.321 -5.743 1.00 96.56 83 PHE A O 1
ATOM 670 N N . TRP A 1 84 ? 1.288 -2.754 -7.459 1.00 95.50 84 TRP A N 1
ATOM 671 C CA . TRP A 1 84 ? 0.329 -3.584 -8.181 1.00 95.50 84 TRP A CA 1
ATOM 672 C C . TRP A 1 84 ? 1.038 -4.636 -9.028 1.00 95.50 84 TRP A C 1
ATOM 674 O O . TRP A 1 84 ? 2.253 -4.596 -9.223 1.00 95.50 84 TRP A O 1
ATOM 684 N N . TRP A 1 85 ? 0.262 -5.595 -9.512 1.00 93.62 85 TRP A N 1
ATOM 685 C CA . TRP A 1 85 ? 0.707 -6.656 -10.404 1.00 93.62 85 TRP A CA 1
ATOM 686 C C . TRP A 1 85 ? -0.306 -6.797 -11.544 1.00 93.62 85 TRP A C 1
ATOM 688 O O . TRP A 1 85 ? -1.499 -6.589 -11.328 1.00 93.62 85 TRP A O 1
ATOM 698 N N . GLY A 1 86 ? 0.153 -7.161 -12.743 1.00 92.50 86 GLY A N 1
ATOM 699 C CA . GLY A 1 86 ? -0.713 -7.301 -13.918 1.00 92.50 86 GLY A CA 1
ATOM 700 C C . GLY A 1 86 ? -0.982 -5.967 -14.615 1.00 92.50 86 GLY A C 1
ATOM 701 O O . GLY A 1 86 ? -0.054 -5.187 -14.816 1.00 92.50 86 GLY A O 1
ATOM 702 N N . GLU A 1 87 ? -2.228 -5.715 -15.014 1.00 93.50 87 GLU A N 1
ATOM 703 C CA . GLU A 1 87 ? -2.639 -4.486 -15.711 1.00 93.50 87 GLU A CA 1
ATOM 704 C C . GLU A 1 87 ? -2.516 -3.239 -14.825 1.00 93.50 87 GLU A C 1
ATOM 706 O O . GLU A 1 87 ? -2.561 -3.315 -13.595 1.00 93.50 87 GLU A O 1
ATOM 711 N N . ASP A 1 88 ? -2.339 -2.078 -15.454 1.00 94.25 88 ASP A N 1
ATOM 712 C CA . ASP A 1 88 ? -2.250 -0.819 -14.719 1.00 94.25 88 ASP A CA 1
ATOM 713 C C . ASP A 1 88 ? -3.613 -0.411 -14.142 1.00 94.25 88 ASP A C 1
ATOM 715 O O . ASP A 1 88 ? -4.615 -0.411 -14.863 1.00 94.25 88 ASP A O 1
ATOM 719 N N . PRO A 1 89 ? -3.681 -0.041 -12.850 1.00 94.00 89 PRO A N 1
ATOM 720 C CA . PRO A 1 89 ? -4.910 0.465 -12.270 1.00 94.00 89 PRO A CA 1
ATOM 721 C C . PRO A 1 89 ? -5.232 1.855 -12.832 1.00 94.00 89 PRO A C 1
ATOM 723 O O . PRO A 1 89 ? -4.346 2.608 -13.238 1.00 94.00 89 PRO A O 1
ATOM 726 N N . SER A 1 90 ? -6.511 2.231 -12.806 1.00 93.62 90 SER A N 1
ATOM 727 C CA . SER A 1 90 ? -6.975 3.541 -13.279 1.00 93.62 90 SER A CA 1
ATOM 728 C C . SER A 1 90 ? -6.512 4.677 -12.357 1.00 93.62 90 SER A C 1
ATOM 730 O O . SER A 1 90 ? -7.267 5.173 -11.522 1.00 93.62 90 SER A O 1
ATOM 732 N N . PHE A 1 91 ? -5.257 5.115 -12.498 1.00 92.81 91 PHE A N 1
ATOM 733 C CA . PHE A 1 91 ? -4.644 6.130 -11.631 1.00 92.81 91 PHE A CA 1
ATOM 734 C C . PHE A 1 91 ? -5.419 7.453 -11.602 1.00 92.81 91 PHE A C 1
ATOM 736 O O . PHE A 1 91 ? -5.434 8.109 -10.568 1.00 92.81 91 PHE A O 1
ATOM 743 N N . ALA A 1 92 ? -6.097 7.820 -12.695 1.00 91.75 92 ALA A N 1
ATOM 744 C CA . ALA A 1 92 ? -6.911 9.035 -12.773 1.00 91.75 92 ALA A CA 1
ATOM 745 C C . ALA A 1 92 ? -8.069 9.053 -11.757 1.00 91.75 92 ALA A C 1
ATOM 747 O O . ALA A 1 92 ? -8.418 10.110 -11.236 1.00 91.75 92 ALA A O 1
ATOM 748 N N . ASP A 1 93 ? -8.633 7.884 -11.444 1.00 92.19 93 ASP A N 1
ATOM 749 C CA . ASP A 1 93 ? -9.718 7.758 -10.468 1.00 92.19 93 ASP A CA 1
ATOM 750 C C . ASP A 1 93 ? -9.166 7.615 -9.043 1.00 92.19 93 ASP A C 1
ATOM 752 O O . ASP A 1 93 ? -9.741 8.117 -8.068 1.00 92.19 93 ASP A O 1
ATOM 756 N N . LEU A 1 94 ? -8.026 6.930 -8.919 1.00 94.75 94 LEU A N 1
ATOM 757 C CA . LEU A 1 94 ? -7.426 6.579 -7.636 1.00 94.75 94 LEU A CA 1
ATOM 758 C C . LEU A 1 94 ? -6.633 7.719 -7.003 1.00 94.75 94 LEU A C 1
ATOM 760 O O . LEU A 1 94 ? -6.695 7.885 -5.787 1.00 94.75 94 LEU A O 1
ATOM 764 N N . ILE A 1 95 ? -5.889 8.486 -7.796 1.00 96.25 95 ILE A N 1
ATOM 765 C CA . ILE A 1 95 ? -4.926 9.470 -7.306 1.00 96.25 95 ILE A CA 1
ATOM 766 C C . ILE A 1 95 ? -5.515 10.872 -7.424 1.00 96.25 95 ILE A C 1
ATOM 768 O O . ILE A 1 95 ? -5.975 11.300 -8.479 1.00 96.25 95 ILE A O 1
ATOM 772 N N . HIS A 1 96 ? -5.511 11.602 -6.313 1.00 94.44 96 HIS A N 1
ATOM 773 C CA . HIS A 1 96 ? -5.947 12.988 -6.274 1.00 94.44 96 HIS A CA 1
ATOM 774 C C . HIS A 1 96 ? -5.007 13.870 -7.112 1.00 94.44 96 HIS A C 1
ATOM 776 O O . HIS A 1 96 ? -3.789 13.716 -7.059 1.00 94.44 96 HIS A O 1
ATOM 782 N N . HIS A 1 97 ? -5.574 14.819 -7.858 1.00 92.88 97 HIS A N 1
ATOM 783 C CA . HIS A 1 97 ? -4.854 15.657 -8.827 1.00 92.88 97 HIS A CA 1
ATOM 784 C C . HIS A 1 97 ? -3.741 16.525 -8.213 1.00 92.88 97 HIS A C 1
ATOM 786 O O . HIS A 1 97 ? -2.799 16.889 -8.906 1.00 92.88 97 HIS A O 1
ATOM 792 N N . ASP A 1 98 ? -3.831 16.825 -6.916 1.00 92.12 98 ASP A N 1
ATOM 793 C CA . ASP A 1 98 ? -2.793 17.551 -6.165 1.00 92.12 98 ASP A CA 1
ATOM 794 C C . ASP A 1 98 ? -1.541 16.718 -5.835 1.00 92.12 98 ASP A C 1
ATOM 796 O O . ASP A 1 98 ? -0.594 17.248 -5.249 1.00 92.12 98 ASP A O 1
ATOM 800 N N . LEU A 1 99 ? -1.528 15.412 -6.126 1.00 94.44 99 LEU A N 1
ATOM 801 C CA . LEU A 1 99 ? -0.325 14.601 -5.966 1.00 94.44 99 LEU A CA 1
ATOM 802 C C . LEU A 1 99 ? 0.516 14.624 -7.238 1.00 94.44 99 LEU A C 1
ATOM 804 O O . LEU A 1 99 ? 0.031 14.348 -8.333 1.00 94.44 99 LEU A O 1
ATOM 808 N N . SER A 1 100 ? 1.814 14.835 -7.058 1.00 95.00 100 SER A N 1
ATOM 809 C CA . SER A 1 100 ? 2.799 14.751 -8.131 1.00 95.00 100 SER A CA 1
ATOM 810 C C . SER A 1 100 ? 3.425 13.363 -8.166 1.00 95.00 100 SER A C 1
ATOM 812 O O . SER A 1 100 ? 3.906 12.873 -7.144 1.00 95.00 100 SER A O 1
ATOM 814 N N . GLU A 1 101 ? 3.449 12.735 -9.338 1.00 95.94 101 GLU A N 1
ATOM 815 C CA . GLU A 1 101 ? 4.252 11.533 -9.581 1.00 95.94 101 GLU A CA 1
ATOM 816 C C . GLU A 1 101 ? 5.735 11.923 -9.610 1.00 95.94 101 GLU A C 1
ATOM 818 O O . GLU A 1 101 ? 6.119 12.842 -10.333 1.00 95.94 101 GLU A O 1
ATOM 823 N N . GLU A 1 102 ? 6.563 11.264 -8.801 1.00 94.31 102 GLU A N 1
ATOM 824 C CA . GLU A 1 102 ? 8.003 11.553 -8.754 1.00 94.31 102 GLU A CA 1
ATOM 825 C C . GLU A 1 102 ? 8.881 10.381 -9.174 1.00 94.31 102 GLU A C 1
ATOM 827 O O . GLU A 1 102 ? 9.990 10.598 -9.656 1.00 94.31 102 GLU A O 1
ATOM 832 N N . GLU A 1 103 ? 8.438 9.153 -8.919 1.00 94.88 103 GLU A N 1
ATOM 833 C CA . GLU A 1 103 ? 9.245 7.965 -9.168 1.00 94.88 103 GLU A CA 1
ATOM 834 C C . GLU A 1 103 ? 8.340 6.776 -9.467 1.00 94.88 103 GLU A C 1
ATOM 836 O O . GLU A 1 103 ? 7.284 6.617 -8.850 1.00 94.88 103 GLU A O 1
ATOM 841 N N . ASP A 1 104 ? 8.770 5.925 -10.384 1.00 95.38 104 ASP A N 1
ATOM 842 C CA . ASP A 1 104 ? 8.108 4.680 -10.730 1.00 95.38 104 ASP A CA 1
ATOM 843 C C . ASP A 1 104 ? 9.144 3.587 -10.987 1.00 95.38 104 ASP A C 1
ATOM 845 O O . ASP A 1 104 ? 10.336 3.846 -11.185 1.00 95.38 104 ASP A O 1
ATOM 849 N N . GLY A 1 105 ? 8.695 2.339 -10.948 1.00 94.88 105 GLY A N 1
ATOM 850 C CA . GLY A 1 105 ? 9.565 1.231 -11.276 1.00 94.88 105 GLY A CA 1
ATOM 851 C C . GLY A 1 105 ? 8.864 -0.113 -11.314 1.00 94.88 105 GLY A C 1
ATOM 852 O O . GLY A 1 105 ? 7.696 -0.276 -10.958 1.00 94.88 105 GLY A O 1
ATOM 853 N N . VAL A 1 106 ? 9.634 -1.106 -11.741 1.00 94.69 106 VAL A N 1
ATOM 854 C CA . VAL A 1 106 ? 9.207 -2.500 -11.856 1.00 94.69 106 VAL A CA 1
ATOM 855 C C . VAL A 1 106 ? 10.200 -3.405 -11.141 1.00 94.69 106 VAL A C 1
ATOM 857 O O . VAL A 1 106 ? 11.373 -3.060 -10.998 1.00 94.69 106 VAL A O 1
ATOM 860 N N . TRP A 1 107 ? 9.732 -4.573 -10.709 1.00 89.31 107 TRP A N 1
ATOM 861 C CA . TRP A 1 107 ? 10.530 -5.586 -10.020 1.00 89.31 107 TRP A CA 1
ATOM 862 C C . TRP A 1 107 ? 11.828 -5.931 -10.763 1.00 89.31 107 TRP A C 1
ATOM 864 O O . TRP A 1 107 ? 12.883 -6.015 -10.137 1.00 89.31 107 TRP A O 1
ATOM 874 N N . GLU A 1 108 ? 11.767 -6.056 -12.094 1.00 89.31 108 GLU A N 1
ATOM 875 C CA . GLU A 1 108 ? 12.905 -6.459 -12.937 1.00 89.31 108 GLU A CA 1
ATOM 876 C C . GLU A 1 108 ? 14.074 -5.467 -12.921 1.00 89.31 108 GLU A C 1
ATOM 878 O O . GLU A 1 108 ? 15.225 -5.857 -13.107 1.00 89.31 108 GLU A O 1
ATOM 883 N N . ASN A 1 109 ? 13.809 -4.193 -12.624 1.00 89.38 109 ASN A N 1
ATOM 884 C CA . ASN A 1 109 ? 14.858 -3.179 -12.483 1.00 89.38 109 ASN A CA 1
ATOM 885 C C . ASN A 1 109 ? 15.545 -3.240 -11.105 1.00 89.38 109 ASN A C 1
ATOM 887 O O . ASN A 1 109 ? 16.461 -2.468 -10.823 1.00 89.38 109 ASN A O 1
ATOM 891 N N . GLY A 1 110 ? 15.108 -4.162 -10.245 1.00 88.38 110 GLY A N 1
ATOM 892 C CA . GLY A 1 110 ? 15.501 -4.255 -8.852 1.00 88.38 110 GLY A CA 1
ATOM 893 C C . GLY A 1 110 ? 14.713 -3.290 -7.966 1.00 88.38 110 GLY A C 1
ATOM 894 O O . GLY A 1 110 ? 14.348 -2.181 -8.351 1.00 88.38 110 GLY A O 1
ATOM 895 N N . LEU A 1 111 ? 14.470 -3.712 -6.725 1.00 89.81 111 LEU A N 1
ATOM 896 C CA . LEU A 1 111 ? 13.838 -2.871 -5.713 1.00 89.81 111 LEU A CA 1
ATOM 897 C C . LEU A 1 111 ? 14.887 -2.308 -4.752 1.00 89.81 111 LEU A C 1
ATOM 899 O O . LEU A 1 111 ? 15.618 -3.056 -4.088 1.00 89.81 111 LEU A O 1
ATOM 903 N N . SER A 1 112 ? 14.905 -0.982 -4.605 1.00 93.44 112 SER A N 1
ATOM 904 C CA . SER A 1 112 ? 15.705 -0.319 -3.573 1.00 93.44 112 SER A CA 1
ATOM 905 C C . SER A 1 112 ? 15.344 -0.851 -2.175 1.00 93.44 112 SER A C 1
ATOM 907 O O . SER A 1 112 ? 14.267 -1.410 -1.948 1.00 93.44 112 SER A O 1
ATOM 909 N N . TYR A 1 113 ? 16.249 -0.717 -1.199 1.00 93.94 113 TYR A N 1
ATOM 910 C CA . TYR A 1 113 ? 15.962 -1.136 0.184 1.00 93.94 113 TYR A CA 1
ATOM 911 C C . TYR A 1 113 ? 14.718 -0.436 0.756 1.00 93.94 113 TYR A C 1
ATOM 913 O O . TYR A 1 113 ? 13.899 -1.050 1.444 1.00 93.94 113 TYR A O 1
ATOM 921 N N . GLU A 1 114 ? 14.559 0.842 0.426 1.00 93.88 114 GLU A N 1
ATOM 922 C CA . GLU A 1 114 ? 13.403 1.635 0.817 1.00 93.88 114 GLU A CA 1
ATOM 923 C C . GLU A 1 114 ? 12.111 1.108 0.190 1.00 93.88 114 GLU A C 1
ATOM 925 O O . GLU A 1 114 ? 11.159 0.822 0.918 1.00 93.88 114 GLU A O 1
ATOM 930 N N . CYS A 1 115 ? 12.110 0.882 -1.127 1.00 94.38 115 CYS A N 1
ATOM 931 C CA . CYS A 1 115 ? 10.962 0.325 -1.833 1.00 94.38 115 CYS A CA 1
ATOM 932 C C . CYS A 1 115 ? 10.565 -1.047 -1.256 1.00 94.38 115 CYS A C 1
ATOM 934 O O . CYS A 1 115 ? 9.397 -1.266 -0.939 1.00 94.38 115 CYS A O 1
ATOM 936 N N . ARG A 1 116 ? 11.535 -1.934 -0.973 1.00 94.06 116 ARG A N 1
ATOM 937 C CA . ARG A 1 116 ? 11.286 -3.234 -0.313 1.00 94.06 116 ARG A CA 1
ATOM 938 C C . ARG A 1 116 ? 10.639 -3.091 1.064 1.00 94.06 116 ARG A C 1
ATOM 940 O O . ARG A 1 116 ? 9.720 -3.836 1.395 1.00 94.06 116 ARG A O 1
ATOM 947 N N . THR A 1 117 ? 11.098 -2.130 1.863 1.00 95.31 117 THR A N 1
ATOM 948 C CA . THR A 1 117 ? 10.551 -1.877 3.206 1.00 95.31 117 THR A CA 1
ATOM 949 C C . THR A 1 117 ? 9.106 -1.377 3.133 1.00 95.31 117 THR A C 1
ATOM 951 O O . THR A 1 117 ? 8.261 -1.764 3.944 1.00 95.31 117 THR A O 1
ATOM 954 N N . LEU A 1 118 ? 8.802 -0.533 2.148 1.00 96.06 118 LEU A N 1
ATOM 955 C CA . LEU A 1 118 ? 7.462 0.007 1.937 1.00 96.06 118 LEU A CA 1
ATOM 956 C C . LEU A 1 118 ? 6.506 -1.026 1.339 1.00 96.06 118 LEU A C 1
ATOM 958 O O . LEU A 1 118 ? 5.377 -1.122 1.816 1.00 96.06 118 LEU A O 1
ATOM 962 N N . LEU A 1 119 ? 6.967 -1.856 0.400 1.00 95.19 119 LEU A N 1
ATOM 963 C CA . LEU A 1 119 ? 6.213 -3.004 -0.105 1.00 95.19 119 LEU A CA 1
ATOM 964 C C . LEU A 1 119 ? 5.859 -3.958 1.039 1.00 95.19 119 LEU A C 1
ATOM 966 O O . LEU A 1 119 ? 4.697 -4.317 1.212 1.00 95.19 119 LEU A O 1
ATOM 970 N N . PHE A 1 120 ? 6.839 -4.303 1.878 1.00 94.06 120 PHE A N 1
ATOM 971 C CA . PHE A 1 120 ? 6.611 -5.125 3.064 1.00 94.06 120 PHE A CA 1
ATOM 972 C C . PHE A 1 120 ? 5.547 -4.507 3.980 1.00 94.06 120 PHE A C 1
ATOM 974 O O . PHE A 1 120 ? 4.612 -5.188 4.397 1.00 94.06 120 PHE A O 1
ATOM 981 N N . LYS A 1 121 ? 5.626 -3.197 4.242 1.00 95.38 121 LYS A N 1
ATOM 982 C CA . LYS A 1 121 ? 4.611 -2.486 5.029 1.00 95.38 121 LYS A CA 1
ATOM 983 C C . LYS A 1 121 ? 3.228 -2.519 4.362 1.00 95.38 121 LYS A C 1
ATOM 985 O O . LYS A 1 121 ? 2.245 -2.732 5.063 1.00 95.38 121 LYS A O 1
ATOM 990 N N . ALA A 1 122 ? 3.135 -2.345 3.044 1.00 95.94 122 ALA A N 1
ATOM 991 C CA . ALA A 1 122 ? 1.871 -2.410 2.308 1.00 95.94 122 ALA A CA 1
ATOM 992 C C . ALA A 1 122 ? 1.233 -3.810 2.385 1.00 95.94 122 ALA A C 1
ATOM 994 O O . ALA A 1 122 ? 0.042 -3.927 2.674 1.00 95.94 122 ALA A O 1
ATOM 995 N N . VAL A 1 123 ? 2.029 -4.873 2.228 1.00 93.88 123 VAL A N 1
ATOM 996 C CA . VAL A 1 123 ? 1.575 -6.265 2.404 1.00 93.88 123 VAL A CA 1
ATOM 997 C C . VAL A 1 123 ? 1.112 -6.510 3.842 1.00 93.88 123 VAL A C 1
ATOM 999 O O . VAL A 1 123 ? 0.050 -7.090 4.061 1.00 93.88 123 VAL A O 1
ATOM 1002 N N . HIS A 1 124 ? 1.851 -6.016 4.837 1.00 92.25 124 HIS A N 1
ATOM 1003 C CA . HIS A 1 124 ? 1.440 -6.113 6.237 1.00 92.25 124 HIS A CA 1
ATOM 1004 C C . HIS A 1 124 ? 0.132 -5.373 6.527 1.00 92.25 124 HIS A C 1
ATOM 1006 O O . HIS A 1 124 ? -0.710 -5.910 7.243 1.00 92.25 124 HIS A O 1
ATOM 1012 N N . ASN A 1 125 ? -0.072 -4.189 5.942 1.00 93.00 125 ASN A N 1
ATOM 1013 C CA . ASN A 1 125 ? -1.333 -3.457 6.052 1.00 93.00 125 ASN A CA 1
ATOM 1014 C C . ASN A 1 125 ? -2.497 -4.265 5.457 1.00 93.00 125 ASN A C 1
ATOM 1016 O O . ASN A 1 125 ? -3.577 -4.302 6.045 1.00 93.00 125 ASN A O 1
ATOM 1020 N N . LEU A 1 126 ? -2.284 -4.932 4.315 1.00 93.19 126 LEU A N 1
ATOM 1021 C CA . LEU A 1 126 ? -3.289 -5.811 3.717 1.00 93.19 126 LEU A CA 1
ATOM 1022 C C . LEU A 1 126 ? -3.619 -6.986 4.643 1.00 93.19 126 LEU A C 1
ATOM 1024 O O . LEU A 1 126 ? -4.793 -7.244 4.892 1.00 93.19 126 LEU A O 1
ATOM 1028 N N . LEU A 1 127 ? -2.606 -7.674 5.178 1.00 92.75 127 LEU A N 1
ATOM 1029 C CA . LEU A 1 127 ? -2.805 -8.791 6.107 1.00 92.75 127 LEU A CA 1
ATOM 1030 C C . LEU A 1 127 ? -3.564 -8.352 7.361 1.00 92.75 127 LEU A C 1
ATOM 1032 O O . LEU A 1 127 ? -4.522 -9.008 7.762 1.00 92.75 127 LEU A O 1
ATOM 1036 N N . GLU A 1 128 ? -3.176 -7.223 7.950 1.00 92.88 128 GLU A N 1
ATOM 1037 C CA . GLU A 1 128 ? -3.857 -6.631 9.098 1.00 92.88 128 GLU A CA 1
ATOM 1038 C C . GLU A 1 128 ? -5.322 -6.321 8.780 1.00 92.88 128 GLU A C 1
ATOM 1040 O O . GLU A 1 128 ? -6.205 -6.749 9.520 1.00 92.88 128 GLU A O 1
ATOM 1045 N N . ARG A 1 129 ? -5.603 -5.683 7.637 1.00 91.56 129 ARG A N 1
ATOM 1046 C CA . ARG A 1 129 ? -6.970 -5.416 7.167 1.00 91.56 129 ARG A CA 1
ATOM 1047 C C . ARG A 1 129 ? -7.774 -6.706 6.994 1.00 91.56 129 ARG A C 1
ATOM 1049 O O . ARG A 1 129 ? -8.909 -6.787 7.456 1.00 91.56 129 ARG A O 1
ATOM 1056 N N . CYS A 1 130 ? -7.191 -7.729 6.372 1.00 93.38 130 CYS A N 1
ATOM 1057 C CA . CYS A 1 130 ? -7.829 -9.032 6.181 1.00 93.38 130 CYS A CA 1
ATOM 1058 C C . CYS A 1 130 ? -8.157 -9.719 7.514 1.00 93.38 130 CYS A C 1
ATOM 1060 O O . CYS A 1 130 ? -9.220 -10.323 7.644 1.00 93.38 130 CYS A O 1
ATOM 1062 N N . LEU A 1 131 ? -7.267 -9.622 8.505 1.00 94.38 131 LEU A N 1
ATOM 1063 C CA . LEU A 1 131 ? -7.481 -10.174 9.842 1.00 94.38 131 LEU A CA 1
ATOM 1064 C C . LEU A 1 131 ? -8.562 -9.397 10.602 1.00 94.38 131 LEU A C 1
ATOM 1066 O O . LEU A 1 131 ? -9.472 -10.009 11.160 1.00 94.38 131 LEU A O 1
ATOM 1070 N N . MET A 1 132 ? -8.520 -8.065 10.571 1.00 92.38 132 MET A N 1
ATOM 1071 C CA . MET A 1 132 ? -9.529 -7.214 11.212 1.00 92.38 132 MET A CA 1
ATOM 1072 C C . MET A 1 132 ? -10.922 -7.418 10.607 1.00 92.38 132 MET A C 1
A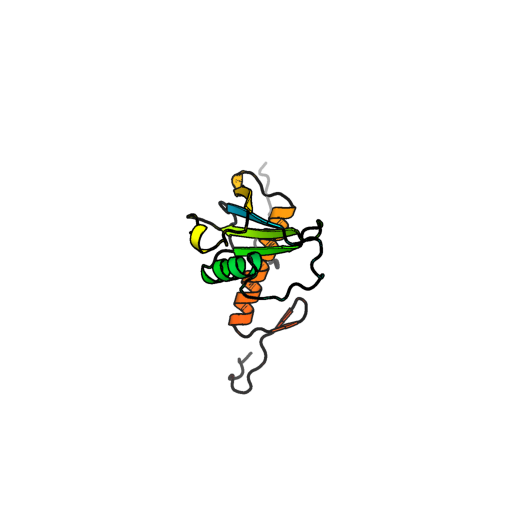TOM 1074 O O . MET A 1 132 ? -11.892 -7.536 11.349 1.00 92.38 132 MET A O 1
ATOM 1078 N N . ASN A 1 133 ? -11.019 -7.578 9.283 1.00 93.06 133 ASN A N 1
ATOM 1079 C CA . ASN A 1 133 ? -12.273 -7.921 8.600 1.00 93.06 133 ASN A CA 1
ATOM 1080 C C . ASN A 1 133 ? -12.825 -9.304 8.999 1.00 93.06 133 ASN A C 1
ATOM 1082 O O . ASN A 1 133 ? -13.992 -9.594 8.757 1.00 93.06 133 ASN A O 1
ATOM 1086 N N . ARG A 1 134 ? -11.996 -10.167 9.602 1.00 93.12 134 ARG A N 1
ATOM 1087 C CA . ARG A 1 134 ? -12.372 -11.476 10.164 1.00 93.12 134 ARG A CA 1
ATOM 1088 C C . ARG A 1 134 ? -12.498 -11.440 11.695 1.00 93.12 134 ARG A C 1
ATOM 1090 O O . ARG A 1 134 ? -12.392 -12.484 12.336 1.00 93.12 134 ARG A O 1
ATOM 1097 N N . ASN A 1 135 ? -12.700 -10.255 12.275 1.00 92.81 135 ASN A N 1
ATOM 1098 C CA . ASN A 1 135 ? -12.870 -10.008 13.712 1.00 92.81 135 ASN A CA 1
ATOM 1099 C C . ASN A 1 135 ? -11.643 -10.343 14.580 1.00 92.81 135 ASN A C 1
ATOM 1101 O O . ASN A 1 135 ? -11.770 -10.543 15.789 1.00 92.81 135 ASN A O 1
ATOM 1105 N N . PHE A 1 136 ? -10.439 -10.386 14.002 1.00 95.38 136 PHE A N 1
ATOM 1106 C CA . PHE A 1 136 ? -9.219 -10.427 14.807 1.00 95.38 136 PHE A CA 1
ATOM 1107 C C . PHE A 1 136 ? -8.896 -9.035 15.348 1.00 95.38 136 PHE A C 1
ATOM 1109 O O . PHE A 1 136 ? -8.963 -8.032 14.638 1.00 95.38 136 PHE A O 1
ATOM 1116 N N . VAL A 1 137 ? -8.467 -8.989 16.604 1.00 93.44 137 VAL A N 1
ATOM 1117 C CA . VAL A 1 137 ? -8.023 -7.774 17.284 1.00 93.44 137 VAL A CA 1
ATOM 1118 C C . VAL A 1 137 ? -6.502 -7.766 17.356 1.00 93.44 137 VAL A C 1
ATOM 1120 O O . VAL A 1 137 ? -5.879 -8.766 17.724 1.00 93.44 137 VAL A O 1
ATOM 1123 N N . ARG A 1 138 ? -5.893 -6.626 17.023 1.00 93.19 138 ARG A N 1
ATOM 1124 C CA . ARG A 1 138 ? -4.447 -6.429 17.124 1.00 93.19 138 ARG A CA 1
ATOM 1125 C C . ARG A 1 138 ? -4.048 -5.981 18.528 1.00 93.19 138 ARG A C 1
ATOM 1127 O O . ARG A 1 138 ? -4.528 -4.966 19.022 1.00 93.19 138 ARG A O 1
ATOM 1134 N N . ILE A 1 139 ? -3.098 -6.690 19.131 1.00 92.44 139 ILE A N 1
ATOM 1135 C CA . ILE A 1 139 ? -2.455 -6.331 20.399 1.00 92.44 139 ILE A CA 1
ATOM 1136 C C . ILE A 1 139 ? -0.941 -6.305 20.168 1.00 92.44 139 ILE A C 1
ATOM 1138 O O . ILE A 1 139 ? -0.258 -7.331 20.170 1.00 92.44 139 ILE A O 1
ATOM 1142 N N . GLY A 1 140 ? -0.399 -5.113 19.910 1.00 89.75 140 GLY A N 1
ATOM 1143 C CA . GLY A 1 140 ? 1.011 -4.939 19.553 1.00 89.75 140 GLY A CA 1
ATOM 1144 C C . GLY A 1 140 ? 1.363 -5.639 18.234 1.00 89.75 140 GLY A C 1
ATOM 1145 O O . GLY A 1 140 ? 0.967 -5.185 17.159 1.00 89.75 140 GLY A O 1
ATOM 1146 N N . LYS A 1 141 ? 2.133 -6.732 18.315 1.00 87.19 141 LYS A N 1
ATOM 1147 C CA . LYS A 1 141 ? 2.511 -7.580 17.165 1.00 87.19 141 LYS A CA 1
ATOM 1148 C C . LYS A 1 141 ? 1.615 -8.815 16.994 1.00 87.19 141 LYS A C 1
ATOM 1150 O O . LYS A 1 141 ? 1.833 -9.590 16.071 1.00 87.19 141 LYS A O 1
ATOM 1155 N N . TRP A 1 142 ? 0.645 -9.009 17.882 1.00 93.06 142 TRP A N 1
ATOM 1156 C CA . TRP A 1 142 ? -0.210 -10.192 17.913 1.00 93.06 142 TRP A CA 1
ATOM 1157 C C . TRP A 1 142 ? -1.590 -9.889 17.342 1.00 93.06 142 TRP A C 1
ATOM 1159 O O . TRP A 1 142 ? -2.103 -8.785 17.520 1.00 93.06 142 TRP A O 1
ATOM 1169 N N . PHE A 1 143 ? -2.198 -10.891 16.712 1.00 94.00 143 PHE A N 1
ATOM 1170 C CA . PHE A 1 143 ? -3.594 -10.876 16.287 1.00 94.00 143 PHE A CA 1
ATOM 1171 C C . PHE A 1 143 ? -4.336 -11.987 17.019 1.00 94.00 143 PHE A C 1
ATOM 1173 O O . PHE A 1 143 ? -3.935 -13.148 16.954 1.00 94.00 143 PHE A O 1
ATOM 1180 N N . VAL A 1 144 ? -5.400 -11.632 17.732 1.00 94.19 144 VAL A N 1
ATOM 1181 C CA . VAL A 1 144 ? -6.166 -12.558 18.572 1.00 94.19 144 VAL A CA 1
ATOM 1182 C C . VAL A 1 144 ? -7.621 -12.521 18.131 1.00 94.19 144 VAL A C 1
ATOM 1184 O O . VAL A 1 144 ? -8.174 -11.437 17.964 1.00 94.19 144 VAL A O 1
ATOM 1187 N N . LYS A 1 145 ? -8.249 -13.686 17.954 1.00 92.94 145 LYS A N 1
ATOM 1188 C CA . LYS A 1 145 ? -9.700 -13.780 17.764 1.00 92.94 145 LYS A CA 1
ATOM 1189 C C . LYS A 1 145 ? -10.363 -13.831 19.149 1.00 92.94 145 LYS A C 1
ATOM 1191 O O . LYS A 1 145 ? -10.081 -14.776 19.890 1.00 92.94 145 LYS A O 1
ATOM 1196 N N . PRO A 1 146 ? -11.174 -12.832 19.543 1.00 89.69 146 PRO A N 1
ATOM 1197 C CA . PRO A 1 146 ? -11.918 -12.889 20.796 1.00 89.69 146 PRO A CA 1
ATOM 1198 C C . PRO A 1 146 ? -12.855 -14.100 20.817 1.00 89.69 146 PRO A C 1
ATOM 1200 O O . PRO A 1 146 ? -13.399 -14.486 19.786 1.00 89.69 146 PRO A O 1
ATOM 1203 N N . TYR A 1 147 ? -13.040 -14.698 21.993 1.00 83.69 147 TYR A N 1
ATOM 1204 C CA . TYR A 1 147 ? -13.992 -15.792 22.165 1.00 83.69 147 TYR A CA 1
ATOM 1205 C C . TYR A 1 147 ? -15.425 -15.249 22.170 1.00 83.69 147 TYR A C 1
ATOM 1207 O O . TYR A 1 147 ? -15.763 -14.405 23.004 1.00 83.69 147 TYR A O 1
ATOM 1215 N N . GLU A 1 148 ? -16.273 -15.752 21.277 1.00 81.56 148 GLU A N 1
ATOM 1216 C CA . GLU A 1 148 ? -17.705 -15.461 21.272 1.00 81.56 148 GLU A CA 1
ATOM 1217 C C . GLU A 1 148 ? -18.430 -16.522 22.113 1.00 81.56 148 GLU A C 1
ATOM 1219 O O . GLU A 1 148 ? -18.288 -17.718 21.872 1.00 81.56 148 GLU A O 1
ATOM 1224 N N . LYS A 1 149 ? -19.193 -16.102 23.135 1.00 68.19 149 LYS A N 1
ATOM 1225 C CA . LYS A 1 149 ? -19.834 -17.019 24.104 1.00 68.19 149 LYS A CA 1
ATOM 1226 C C . LYS A 1 149 ? -20.770 -18.057 23.469 1.00 68.19 149 LYS A C 1
ATOM 1228 O O . LYS A 1 149 ? -20.972 -19.103 24.080 1.00 68.19 149 LYS A O 1
ATOM 1233 N N . ASP A 1 150 ? -21.279 -17.778 22.270 1.00 66.81 150 ASP A N 1
ATOM 1234 C CA . ASP A 1 150 ? -22.211 -18.633 21.531 1.00 66.81 150 ASP A CA 1
ATOM 1235 C C . ASP A 1 150 ? -21.533 -19.472 20.424 1.00 66.81 150 ASP A C 1
ATOM 1237 O O . ASP A 1 150 ? -22.195 -20.286 19.774 1.00 66.81 150 ASP A O 1
ATOM 1241 N N . GLU A 1 151 ? -20.215 -19.333 20.206 1.00 62.91 151 GLU A N 1
ATOM 1242 C CA . GLU A 1 151 ? -19.474 -20.254 19.337 1.00 62.91 151 GLU A CA 1
ATOM 1243 C C . GLU A 1 151 ? -19.362 -21.612 20.049 1.00 62.91 151 GLU A C 1
ATOM 1245 O O . GLU A 1 151 ? -18.800 -21.730 21.142 1.00 62.91 151 GLU A O 1
ATOM 1250 N N . LYS A 1 152 ? -19.924 -22.664 19.432 1.00 60.53 152 LYS A N 1
ATOM 1251 C CA . LYS A 1 152 ? -19.790 -24.042 19.928 1.00 60.53 152 LYS A CA 1
ATOM 1252 C C . LYS A 1 152 ? -18.305 -24.336 20.171 1.00 60.53 152 LYS A C 1
ATOM 1254 O O . LYS A 1 152 ? -17.497 -24.043 19.286 1.00 60.53 152 LYS A O 1
ATOM 1259 N N . PRO A 1 153 ? -17.935 -24.939 21.314 1.00 61.16 153 PRO A N 1
ATOM 1260 C CA . PRO A 1 153 ? -16.543 -25.251 21.583 1.00 61.16 153 PRO A CA 1
ATOM 1261 C C . PRO A 1 153 ? -15.990 -26.117 20.448 1.00 61.16 153 PRO A C 1
ATOM 1263 O O . PRO A 1 153 ? -16.563 -27.152 20.101 1.00 61.16 153 PRO A O 1
ATOM 1266 N N . ILE A 1 154 ? -14.883 -25.666 19.856 1.00 63.50 154 ILE A N 1
ATOM 1267 C CA . ILE A 1 154 ? -14.082 -26.475 18.941 1.00 63.50 154 ILE A CA 1
ATOM 1268 C C . ILE A 1 154 ? -13.508 -27.596 19.806 1.00 63.50 154 ILE A C 1
ATOM 1270 O O . ILE A 1 154 ? -12.605 -27.357 20.610 1.00 63.50 154 ILE A O 1
ATOM 1274 N N . ASN A 1 155 ? -14.095 -28.790 19.708 1.00 51.81 155 ASN A N 1
ATOM 1275 C CA . ASN A 1 155 ? -13.553 -29.983 20.348 1.00 51.81 155 ASN A CA 1
ATOM 1276 C C . ASN A 1 155 ? -12.094 -30.137 19.902 1.00 51.81 155 ASN A C 1
ATOM 1278 O O . ASN A 1 155 ? -11.819 -30.226 18.704 1.00 51.81 155 ASN A O 1
ATOM 1282 N N . LYS A 1 156 ? -11.187 -30.091 20.880 1.00 44.06 156 LYS A N 1
ATOM 1283 C CA . LYS A 1 156 ? -9.790 -30.490 20.718 1.00 44.06 156 LYS A CA 1
ATOM 1284 C C . LYS A 1 156 ? -9.688 -32.002 20.617 1.00 44.06 156 LYS A C 1
ATOM 1286 O O . LYS A 1 156 ? -10.473 -32.676 21.322 1.00 44.06 156 LYS A O 1
#

Radius of gyration: 22.22 Å; chains: 1; bounding box: 58×75×40 Å

Organism: Galemys pyrenaicus (NCBI:txid202257)

Sequence (156 aa):
MSSSFVPNGASLEDCHCNLFCLADLTGIKWKRYVWQGPTSAPILFPVTEEDPILSSFSRCLKADVLGVWRRDQRPGRRELWIFWWGEDPSFADLIHHDLSEEEDGVWENGLSYECRTLLFKAVHNLLERCLMNRNFVRIGKWFVKPYEKDEKPINK

InterPro domains:
  IPR021643 Mediator complex, subunit Med13, N-terminal [PF11597] (11-145)
  IPR051139 Mediator complex subunit 13 [PTHR48249] (7-155)

pLDDT: mean 85.1, std 14.42, range [39.22, 97.44]

Foldseek 3Di:
DDPPPPPPPPDCPPPDDPDDDDDDCAWKKKWKWKAAADLPDPPDDPPDCPDQQVVLVVLCVVVVWQKDKDADPDRRMIMIMTMDHDDDDPCVRRGDPNIDTDDIDTPVVPDDPVRVVRSVVSVVVVVVVVLVVVQWDDDPPDTHRDDDPPPDDPDD